Protein AF-A0A7W3SYF1-F1 (afdb_monomer_lite)

Structure (mmCIF, N/CA/C/O backbone):
data_AF-A0A7W3SYF1-F1
#
_entry.id   AF-A0A7W3SYF1-F1
#
loop_
_atom_site.group_PDB
_atom_site.id
_atom_site.type_symbol
_atom_site.label_atom_id
_atom_site.label_alt_id
_atom_site.label_comp_id
_atom_site.label_asym_id
_atom_site.label_entity_id
_atom_site.label_seq_id
_atom_site.pdbx_PDB_ins_code
_atom_site.Cartn_x
_atom_site.Cartn_y
_atom_site.Cartn_z
_atom_site.occupancy
_atom_site.B_iso_or_equiv
_atom_site.auth_seq_id
_atom_site.auth_comp_id
_atom_site.auth_asym_id
_atom_site.auth_atom_id
_atom_site.pdbx_PDB_model_num
ATOM 1 N N . MET A 1 1 ? 26.832 -29.231 -24.837 1.00 33.88 1 MET A N 1
ATOM 2 C CA . MET A 1 1 ? 26.850 -28.106 -23.878 1.00 33.88 1 MET A CA 1
ATOM 3 C C . MET A 1 1 ? 26.176 -26.910 -24.540 1.00 33.88 1 MET A C 1
ATOM 5 O O . MET A 1 1 ? 26.718 -26.425 -25.521 1.00 33.88 1 MET A O 1
ATOM 9 N N . LYS A 1 2 ? 24.971 -26.500 -24.116 1.00 29.34 2 LYS A N 1
ATOM 10 C CA . LYS A 1 2 ? 24.311 -25.295 -24.654 1.00 29.34 2 LYS A CA 1
ATOM 11 C C . LYS A 1 2 ? 24.562 -24.131 -23.702 1.00 29.34 2 LYS A C 1
ATOM 13 O O . LYS A 1 2 ? 24.190 -24.198 -22.536 1.00 29.34 2 LYS A O 1
ATOM 18 N N . ALA A 1 3 ? 25.240 -23.114 -24.221 1.00 35.38 3 ALA A N 1
ATOM 19 C CA . ALA A 1 3 ? 25.453 -21.836 -23.571 1.00 35.38 3 ALA A CA 1
ATOM 20 C C . ALA A 1 3 ? 24.092 -21.177 -23.306 1.00 35.38 3 ALA A C 1
ATOM 22 O O . ALA A 1 3 ? 23.354 -20.888 -24.244 1.00 35.38 3 ALA A O 1
ATOM 23 N N . ALA A 1 4 ? 23.745 -20.982 -22.033 1.00 39.66 4 ALA A N 1
ATOM 24 C CA . ALA A 1 4 ? 22.658 -20.094 -21.659 1.00 39.66 4 ALA A CA 1
ATOM 25 C C . ALA A 1 4 ? 23.180 -18.664 -21.822 1.00 39.66 4 ALA A C 1
ATOM 27 O O . ALA A 1 4 ? 24.056 -18.227 -21.070 1.00 39.66 4 ALA A O 1
ATOM 28 N N . GLU A 1 5 ? 22.687 -17.980 -22.852 1.00 39.16 5 GLU A N 1
ATOM 29 C CA . GLU A 1 5 ? 22.821 -16.539 -23.023 1.00 39.16 5 GLU A CA 1
ATOM 30 C C . GLU A 1 5 ? 22.486 -15.871 -21.695 1.00 39.16 5 GLU A C 1
ATOM 32 O O . GLU A 1 5 ? 21.379 -15.973 -21.161 1.00 39.16 5 GLU A O 1
ATOM 37 N N . LYS A 1 6 ? 23.508 -15.252 -21.111 1.00 40.25 6 LYS A N 1
ATOM 38 C CA . LYS A 1 6 ? 23.437 -14.545 -19.842 1.00 40.25 6 LYS A CA 1
ATOM 39 C C . LYS A 1 6 ? 22.750 -13.209 -20.112 1.00 40.25 6 LYS A C 1
ATOM 41 O O . LYS A 1 6 ? 23.385 -12.159 -20.078 1.00 40.25 6 LYS A O 1
ATOM 46 N N . ASP A 1 7 ? 21.465 -13.275 -20.454 1.00 46.47 7 ASP A N 1
ATOM 47 C CA . ASP A 1 7 ? 20.584 -12.125 -20.553 1.00 46.47 7 ASP A CA 1
ATOM 48 C C . ASP A 1 7 ? 20.695 -11.378 -19.230 1.00 46.47 7 ASP A C 1
ATOM 50 O O . ASP A 1 7 ? 20.365 -11.898 -18.160 1.00 46.47 7 ASP A O 1
ATOM 54 N N . ASN A 1 8 ? 21.213 -10.161 -19.303 1.00 50.09 8 ASN A N 1
ATOM 55 C CA . ASN A 1 8 ? 21.389 -9.263 -18.179 1.00 50.09 8 ASN A CA 1
ATOM 56 C C . ASN A 1 8 ? 20.005 -8.755 -17.725 1.00 50.09 8 ASN A C 1
ATOM 58 O O . ASN A 1 8 ? 19.695 -7.572 -17.841 1.00 50.09 8 ASN A O 1
ATOM 62 N N . LYS A 1 9 ? 19.135 -9.665 -17.254 1.00 57.38 9 LYS A N 1
ATOM 63 C CA . LYS A 1 9 ? 17.801 -9.421 -16.678 1.00 57.38 9 LYS A CA 1
ATOM 64 C C . LYS A 1 9 ? 17.961 -8.805 -15.289 1.00 57.38 9 LYS A C 1
ATOM 66 O O . LYS A 1 9 ? 17.498 -9.337 -14.281 1.00 57.38 9 LYS A O 1
ATOM 71 N N . ALA A 1 10 ? 18.679 -7.690 -15.229 1.00 65.75 10 ALA A N 1
ATOM 72 C CA . ALA A 1 10 ? 18.790 -6.889 -14.032 1.00 65.75 10 ALA A CA 1
ATOM 73 C C . ALA A 1 10 ? 17.422 -6.266 -13.753 1.00 65.75 10 ALA A C 1
ATOM 75 O O . ALA A 1 10 ? 16.818 -5.626 -14.617 1.00 65.75 10 ALA A O 1
ATOM 76 N N . MET A 1 11 ? 16.917 -6.480 -12.542 1.00 69.88 11 MET A N 1
ATOM 77 C CA . MET A 1 11 ? 15.645 -5.918 -12.128 1.00 69.88 11 MET A CA 1
ATOM 78 C C . MET A 1 11 ? 15.726 -4.380 -12.176 1.00 69.88 11 MET A C 1
ATOM 80 O O . MET A 1 11 ? 16.582 -3.799 -11.505 1.00 69.88 11 MET A O 1
ATOM 84 N N . PRO A 1 12 ? 14.836 -3.693 -12.916 1.00 69.19 12 PRO A N 1
ATOM 85 C CA . PRO A 1 12 ? 14.889 -2.235 -13.053 1.00 69.19 12 PRO A CA 1
ATOM 86 C C . PRO A 1 12 ? 14.595 -1.483 -11.744 1.00 69.19 12 PRO A C 1
ATOM 88 O O . PRO A 1 12 ? 14.837 -0.279 -11.645 1.00 69.19 12 PRO A O 1
ATOM 91 N N . MET A 1 13 ? 14.048 -2.177 -10.742 1.00 73.31 13 MET A N 1
ATOM 92 C CA . MET A 1 13 ? 13.784 -1.664 -9.402 1.00 73.31 13 MET A CA 1
ATOM 93 C C . MET A 1 13 ? 14.677 -2.369 -8.383 1.00 73.31 13 MET A C 1
ATOM 95 O O . MET A 1 13 ? 14.947 -3.558 -8.500 1.00 73.31 13 MET A O 1
ATOM 99 N N . ARG A 1 14 ? 15.073 -1.647 -7.329 1.00 79.06 14 ARG A N 1
ATOM 100 C CA . ARG A 1 14 ? 15.866 -2.208 -6.221 1.00 79.06 14 ARG A CA 1
ATOM 101 C C . ARG A 1 14 ? 15.111 -3.295 -5.438 1.00 79.06 14 ARG A C 1
ATOM 103 O O . ARG A 1 14 ? 15.749 -4.137 -4.820 1.00 79.06 14 ARG A O 1
ATOM 110 N N . ILE A 1 15 ? 13.778 -3.232 -5.398 1.00 83.75 15 ILE A N 1
ATOM 111 C CA . ILE A 1 15 ? 12.911 -4.148 -4.640 1.00 83.75 15 ILE A CA 1
ATOM 112 C C . ILE A 1 15 ? 11.652 -4.420 -5.480 1.00 83.75 15 ILE A C 1
ATOM 114 O O . ILE A 1 15 ? 11.121 -3.466 -6.060 1.00 83.75 15 ILE A O 1
ATOM 118 N N . PRO A 1 16 ? 11.156 -5.670 -5.558 1.00 87.62 16 PRO A N 1
ATOM 119 C CA . PRO A 1 16 ? 9.886 -5.968 -6.210 1.00 87.62 16 PRO A CA 1
ATOM 120 C C . PRO A 1 16 ? 8.693 -5.316 -5.503 1.00 87.62 16 PRO A C 1
ATOM 122 O O . PRO A 1 16 ? 8.739 -5.096 -4.288 1.00 87.62 16 PRO A O 1
ATOM 125 N N . PRO A 1 17 ? 7.614 -5.009 -6.246 1.00 89.94 17 PRO A N 1
ATOM 126 C CA . PRO A 1 17 ? 6.353 -4.588 -5.654 1.00 89.94 17 PRO A CA 1
ATOM 127 C C . PRO A 1 17 ? 5.869 -5.611 -4.621 1.00 89.94 17 PRO A C 1
ATOM 129 O O . PRO A 1 17 ? 6.132 -6.810 -4.734 1.00 89.94 17 PRO A O 1
ATOM 132 N N . TYR A 1 18 ? 5.170 -5.133 -3.598 1.00 91.44 18 TYR A N 1
ATOM 133 C CA . TYR A 1 18 ? 4.585 -6.009 -2.587 1.00 91.44 18 TYR A CA 1
ATOM 134 C C . TYR A 1 18 ? 3.555 -6.949 -3.228 1.00 91.44 18 TYR A C 1
ATOM 136 O O . TYR A 1 18 ? 2.855 -6.538 -4.145 1.00 91.44 18 TYR A O 1
ATOM 144 N N . GLY A 1 19 ? 3.472 -8.212 -2.816 1.00 90.12 19 GLY A N 1
ATOM 145 C CA . GLY A 1 19 ? 2.600 -9.173 -3.506 1.00 90.12 19 GLY A CA 1
ATOM 146 C C . GLY A 1 19 ? 3.232 -9.816 -4.740 1.00 90.12 19 GLY A C 1
ATOM 147 O O . GLY A 1 19 ? 2.602 -10.677 -5.345 1.00 90.12 19 GLY A O 1
ATOM 148 N N . TYR A 1 20 ? 4.466 -9.443 -5.104 1.00 90.00 20 TYR A N 1
ATOM 149 C CA . TYR A 1 20 ? 5.191 -10.019 -6.238 1.00 90.00 20 TYR A CA 1
ATOM 150 C C . TYR A 1 20 ? 6.620 -10.417 -5.872 1.00 90.00 20 TYR A C 1
ATOM 152 O O . TYR A 1 20 ? 7.324 -9.688 -5.172 1.00 90.00 20 TYR A O 1
ATOM 160 N N . ASN A 1 21 ? 7.083 -11.542 -6.399 1.00 89.31 21 ASN A N 1
ATOM 161 C CA . ASN A 1 21 ? 8.469 -11.986 -6.345 1.00 89.31 21 ASN A CA 1
ATOM 162 C C . ASN A 1 21 ? 9.128 -11.797 -7.713 1.00 89.31 21 ASN A C 1
ATOM 164 O O . ASN A 1 21 ? 8.469 -11.868 -8.746 1.00 89.31 21 ASN A O 1
ATOM 168 N N . TRP A 1 22 ? 10.432 -11.530 -7.719 1.00 86.50 22 TRP A N 1
ATOM 169 C CA . TRP A 1 22 ? 11.210 -11.468 -8.952 1.00 86.50 22 TRP A CA 1
ATOM 170 C C . TRP A 1 22 ? 11.910 -12.807 -9.163 1.00 86.50 22 TRP A C 1
ATOM 172 O O . TRP A 1 22 ? 12.845 -13.124 -8.429 1.00 86.50 22 TRP A O 1
ATOM 182 N N . ILE A 1 23 ? 11.435 -13.587 -10.133 1.00 85.50 23 ILE A N 1
ATOM 183 C CA . ILE A 1 23 ? 11.934 -14.931 -10.453 1.00 85.50 23 ILE A CA 1
ATOM 184 C C . ILE A 1 23 ? 12.184 -14.978 -11.964 1.00 85.50 23 ILE A C 1
ATOM 186 O O . ILE A 1 23 ? 11.353 -14.531 -12.751 1.00 85.50 23 ILE A O 1
ATOM 190 N N . ASP A 1 24 ? 13.378 -15.414 -12.374 1.00 82.25 24 ASP A N 1
ATOM 191 C CA . ASP A 1 24 ? 13.783 -15.595 -13.781 1.00 82.25 24 ASP A CA 1
ATOM 192 C C . ASP A 1 24 ? 13.542 -14.395 -14.721 1.00 82.25 24 ASP A C 1
ATOM 194 O O . ASP A 1 24 ? 13.335 -14.523 -15.935 1.00 82.25 24 ASP A O 1
ATOM 198 N N . GLY A 1 25 ? 13.614 -13.184 -14.162 1.00 78.50 25 GLY A N 1
ATOM 199 C CA . GLY A 1 25 ? 13.407 -11.938 -14.898 1.00 78.50 25 GLY A CA 1
ATOM 200 C C . GLY A 1 25 ? 11.943 -11.538 -15.081 1.00 78.50 25 GLY A C 1
ATOM 201 O O . GLY A 1 25 ? 11.649 -10.698 -15.933 1.00 78.50 25 GLY A O 1
ATOM 202 N N . LYS A 1 26 ? 11.024 -12.143 -14.324 1.00 81.56 26 LYS A N 1
ATOM 203 C CA . LYS A 1 26 ? 9.588 -11.856 -14.346 1.00 81.56 26 LYS A CA 1
ATOM 204 C C . LYS A 1 26 ? 9.070 -11.571 -12.937 1.00 81.56 26 LYS A C 1
ATOM 206 O O . LYS A 1 26 ? 9.672 -11.965 -11.940 1.00 81.56 26 LYS A O 1
ATOM 211 N N . LEU A 1 27 ? 7.946 -10.855 -12.871 1.00 85.62 27 LEU A N 1
ATOM 212 C CA . LEU A 1 27 ? 7.184 -10.668 -11.639 1.00 85.62 27 LEU A CA 1
ATOM 213 C C . LEU A 1 27 ? 6.175 -11.808 -11.512 1.00 85.62 27 LEU A C 1
ATOM 215 O O . LEU A 1 27 ? 5.224 -11.875 -12.287 1.00 85.62 27 LEU A O 1
ATOM 219 N N . GLU A 1 28 ? 6.381 -12.676 -10.532 1.00 88.00 28 GLU A N 1
ATOM 220 C CA . GLU A 1 28 ? 5.436 -13.729 -10.167 1.00 88.00 28 GLU A CA 1
ATOM 221 C C . GLU A 1 28 ? 4.638 -13.319 -8.936 1.00 88.00 28 GLU A C 1
ATOM 223 O O . GLU A 1 28 ? 5.160 -12.650 -8.045 1.00 88.00 28 GLU A O 1
ATOM 228 N N . ILE A 1 29 ? 3.362 -13.696 -8.881 1.00 89.44 29 ILE A N 1
ATOM 229 C CA . ILE A 1 29 ? 2.491 -13.354 -7.756 1.00 89.44 29 ILE A CA 1
ATOM 230 C C . ILE A 1 29 ? 2.929 -14.161 -6.532 1.00 89.44 29 ILE A C 1
ATOM 232 O O . ILE A 1 29 ? 3.021 -15.383 -6.574 1.00 89.44 29 ILE A O 1
ATOM 236 N N . ASN A 1 30 ? 3.168 -13.469 -5.422 1.00 92.00 30 ASN A N 1
ATOM 237 C CA . ASN A 1 30 ? 3.332 -14.093 -4.119 1.00 92.00 30 ASN A CA 1
ATOM 238 C C . ASN A 1 30 ? 1.965 -14.130 -3.438 1.00 92.00 30 ASN A C 1
ATOM 240 O O . ASN A 1 30 ? 1.508 -13.103 -2.938 1.00 92.00 30 ASN A O 1
ATOM 244 N N . GLU A 1 31 ? 1.313 -15.291 -3.427 1.00 90.75 31 GLU A N 1
ATOM 245 C CA . GLU A 1 31 ? -0.062 -15.420 -2.935 1.00 90.75 31 GLU A CA 1
ATOM 246 C C . GLU A 1 31 ? -0.221 -14.941 -1.488 1.00 90.75 31 GLU A C 1
ATOM 248 O O . GLU A 1 31 ? -1.163 -14.207 -1.197 1.00 90.75 31 GLU A O 1
ATOM 253 N N . HIS A 1 32 ? 0.739 -15.248 -0.610 1.00 90.69 32 HIS A N 1
ATOM 254 C CA . HIS A 1 32 ? 0.712 -14.811 0.788 1.00 90.69 32 HIS A CA 1
ATOM 255 C C . HIS A 1 32 ? 0.701 -13.283 0.918 1.00 90.69 32 HIS A C 1
ATOM 257 O O . HIS A 1 32 ? -0.096 -12.725 1.668 1.00 90.69 32 HIS A O 1
ATOM 263 N N . GLU A 1 33 ? 1.561 -12.589 0.170 1.00 92.06 33 GLU A N 1
ATOM 264 C CA . GLU A 1 33 ? 1.601 -11.124 0.186 1.00 92.06 33 GLU A CA 1
ATOM 265 C C . GLU A 1 33 ? 0.421 -10.502 -0.590 1.00 92.06 33 GLU A C 1
ATOM 267 O O . GLU A 1 33 ? -0.076 -9.432 -0.233 1.00 92.06 33 GLU A O 1
ATOM 272 N N . ALA A 1 34 ? -0.055 -11.169 -1.644 1.00 92.50 34 ALA A N 1
ATOM 273 C CA . ALA A 1 34 ? -1.128 -10.684 -2.505 1.00 92.50 34 ALA A CA 1
ATOM 274 C C . ALA A 1 34 ? -2.478 -10.599 -1.778 1.00 92.50 34 ALA A C 1
ATOM 276 O O . ALA A 1 34 ? -3.274 -9.708 -2.086 1.00 92.50 34 ALA A O 1
ATOM 277 N N . VAL A 1 35 ? -2.736 -11.466 -0.789 1.00 94.38 35 VAL A N 1
ATOM 278 C CA . VAL A 1 35 ? -3.932 -11.356 0.067 1.00 94.38 35 VAL A CA 1
ATOM 279 C C . VAL A 1 35 ? -3.965 -10.004 0.780 1.00 94.38 35 VAL A C 1
ATOM 281 O O . VAL A 1 35 ? -4.985 -9.317 0.748 1.00 94.38 35 VAL A O 1
ATOM 284 N N . PHE A 1 36 ? -2.842 -9.562 1.346 1.00 95.00 36 PHE A N 1
ATOM 285 C CA . PHE A 1 36 ? -2.772 -8.271 2.031 1.00 95.00 36 PHE A CA 1
ATOM 286 C C . PHE A 1 36 ? -2.979 -7.092 1.080 1.00 95.00 36 PHE A C 1
ATOM 288 O O . PHE A 1 36 ? -3.613 -6.112 1.457 1.00 95.00 36 PHE A O 1
ATOM 295 N N . VAL A 1 37 ? -2.512 -7.186 -0.170 1.00 94.25 37 VAL A N 1
ATOM 296 C CA . VAL A 1 37 ? -2.806 -6.163 -1.186 1.00 94.25 37 VAL A CA 1
ATOM 297 C C . VAL A 1 37 ? -4.312 -6.058 -1.423 1.00 94.25 37 VAL A C 1
ATOM 299 O O . VAL A 1 37 ? -4.847 -4.952 -1.426 1.00 94.25 37 VAL A O 1
ATOM 302 N N . LYS A 1 38 ? -5.014 -7.188 -1.569 1.00 94.50 38 LYS A N 1
ATOM 303 C CA . LYS A 1 38 ? -6.478 -7.194 -1.731 1.00 94.50 38 LYS A CA 1
ATOM 304 C C . LYS A 1 38 ? -7.179 -6.562 -0.525 1.00 94.50 38 LYS A C 1
ATOM 306 O O . LYS A 1 38 ? -8.056 -5.726 -0.722 1.00 94.50 38 LYS A O 1
ATOM 311 N N . LEU A 1 39 ? -6.746 -6.893 0.694 1.00 96.00 39 LEU A N 1
ATOM 312 C CA . LEU A 1 39 ? -7.273 -6.299 1.929 1.00 96.00 39 LEU A CA 1
ATOM 313 C C . LEU A 1 39 ? -7.049 -4.784 1.986 1.00 96.00 39 LEU A C 1
ATOM 315 O O . LEU A 1 39 ? -7.969 -4.051 2.327 1.00 96.00 39 LEU A O 1
ATOM 319 N N . ILE A 1 40 ? -5.874 -4.293 1.577 1.00 95.69 40 ILE A N 1
ATOM 320 C CA . ILE A 1 40 ? -5.593 -2.849 1.499 1.00 95.69 40 ILE A CA 1
ATOM 321 C C . ILE A 1 40 ? -6.615 -2.144 0.603 1.00 95.69 40 ILE A C 1
ATOM 323 O O . ILE A 1 40 ? -7.163 -1.114 0.996 1.00 95.69 40 ILE A O 1
ATOM 327 N N . TYR A 1 41 ? -6.881 -2.683 -0.591 1.00 95.38 41 TYR A N 1
ATOM 328 C CA . TYR A 1 41 ? -7.875 -2.106 -1.499 1.00 95.38 41 TYR A CA 1
ATOM 329 C C . TYR A 1 41 ? -9.289 -2.201 -0.928 1.00 95.38 41 TYR A C 1
ATOM 331 O O . TYR A 1 41 ? -10.041 -1.234 -1.042 1.00 95.38 41 TYR A O 1
ATOM 339 N N . GLN A 1 42 ? -9.638 -3.323 -0.294 1.00 96.19 42 GLN A N 1
ATOM 340 C CA . GLN A 1 42 ? -10.944 -3.500 0.331 1.00 96.19 42 GLN A CA 1
ATOM 341 C C . GLN A 1 42 ? -11.175 -2.451 1.426 1.00 96.19 42 GLN A C 1
ATOM 343 O O . GLN A 1 42 ? -12.130 -1.679 1.349 1.00 96.19 42 GLN A O 1
ATOM 348 N N . TRP A 1 43 ? -10.260 -2.374 2.392 1.00 96.94 43 TRP A N 1
ATOM 349 C CA . TRP A 1 43 ? -10.362 -1.461 3.525 1.00 96.94 43 TRP A CA 1
ATOM 350 C C . TRP A 1 43 ? -10.346 0.007 3.107 1.00 96.94 43 TRP A C 1
ATOM 352 O O . TRP A 1 43 ? -11.014 0.840 3.716 1.00 96.94 43 TRP A O 1
ATOM 362 N N . TYR A 1 44 ? -9.593 0.338 2.057 1.00 96.50 44 TYR A N 1
ATOM 363 C CA . TYR A 1 44 ? -9.542 1.697 1.535 1.00 96.50 44 TYR A CA 1
ATOM 364 C C . TYR A 1 44 ? -10.823 2.083 0.778 1.00 96.50 44 TYR A C 1
ATOM 366 O O . TYR A 1 44 ? -11.339 3.183 0.973 1.00 96.50 44 TYR A O 1
ATOM 374 N N . ALA A 1 45 ? -11.337 1.201 -0.086 1.00 94.88 45 ALA A N 1
ATOM 375 C CA . ALA A 1 45 ? -12.455 1.516 -0.975 1.00 94.88 45 ALA A CA 1
ATOM 376 C C . ALA A 1 45 ? -13.831 1.352 -0.312 1.00 94.88 45 ALA A C 1
ATOM 378 O O . ALA A 1 45 ? -14.718 2.172 -0.553 1.00 94.88 45 ALA A O 1
ATOM 379 N N . TYR A 1 46 ? -14.006 0.314 0.509 1.00 95.81 46 TYR A N 1
ATOM 380 C CA . TYR A 1 46 ? -15.299 -0.045 1.097 1.00 95.81 46 TYR A CA 1
ATOM 381 C C . TYR A 1 46 ? -15.400 0.384 2.558 1.00 95.81 46 TYR A C 1
ATOM 383 O O . TYR A 1 46 ? -16.340 1.089 2.919 1.00 95.81 46 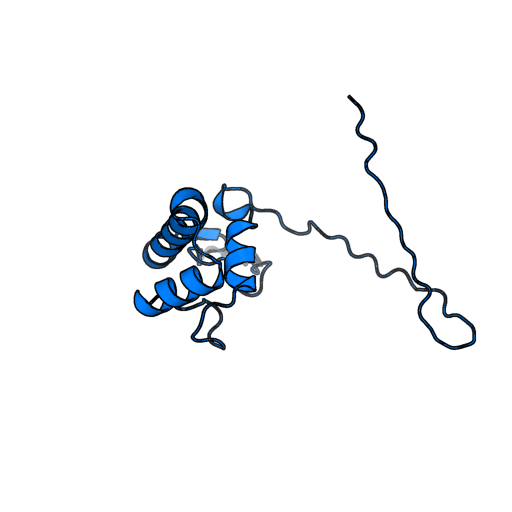TYR A O 1
ATOM 391 N N . ASP A 1 47 ? -14.404 0.039 3.376 1.00 94.38 47 ASP A N 1
ATOM 392 C CA . ASP A 1 47 ? -14.442 0.310 4.822 1.00 94.38 47 ASP A CA 1
ATOM 393 C C . ASP A 1 47 ? -14.006 1.746 5.177 1.00 94.38 47 ASP A C 1
ATOM 395 O O . ASP A 1 47 ? -14.152 2.188 6.315 1.00 94.38 47 ASP A O 1
ATOM 399 N N . ARG A 1 48 ? -13.492 2.498 4.189 1.00 93.56 48 ARG A N 1
ATOM 400 C CA . ARG A 1 48 ? -13.005 3.887 4.301 1.00 93.56 48 ARG A CA 1
ATOM 401 C C . ARG A 1 48 ? -12.017 4.118 5.449 1.00 93.56 48 ARG A C 1
ATOM 403 O O . ARG A 1 48 ? -11.960 5.213 6.013 1.00 93.56 48 ARG A O 1
ATOM 410 N N . LEU A 1 49 ? -11.198 3.114 5.756 1.00 95.31 49 LEU A N 1
ATOM 411 C CA . LEU A 1 49 ? -10.154 3.239 6.766 1.00 95.31 49 LEU A CA 1
ATOM 412 C C . LEU A 1 49 ? -9.074 4.228 6.323 1.00 95.31 49 LEU A C 1
ATOM 414 O O . LEU A 1 49 ? -8.717 4.338 5.144 1.00 95.31 49 LEU A O 1
ATOM 418 N N . THR A 1 50 ? -8.491 4.930 7.290 1.00 95.75 50 THR A N 1
ATOM 419 C CA . THR A 1 50 ? -7.329 5.775 7.029 1.00 95.75 50 THR A CA 1
ATOM 420 C C . THR A 1 50 ? -6.097 4.921 6.733 1.00 95.75 50 THR A C 1
ATOM 422 O O . THR A 1 50 ? -5.944 3.792 7.201 1.00 95.75 50 THR A O 1
ATOM 425 N N . LEU A 1 51 ? -5.137 5.491 5.999 1.00 94.69 51 LEU A N 1
ATOM 426 C CA . LEU A 1 51 ? -3.879 4.804 5.678 1.00 94.69 51 LEU A CA 1
ATOM 427 C C . LEU A 1 51 ? -3.116 4.353 6.935 1.00 94.69 51 LEU A C 1
ATOM 429 O O . LEU A 1 51 ? -2.393 3.363 6.894 1.00 94.69 51 LEU A O 1
ATOM 433 N N . LYS A 1 52 ? -3.262 5.077 8.051 1.00 93.69 52 LYS A N 1
ATOM 434 C CA . LYS A 1 52 ? -2.629 4.713 9.321 1.00 93.69 52 LYS A CA 1
ATOM 435 C C . LYS A 1 52 ? -3.305 3.493 9.949 1.00 93.69 52 LYS A C 1
ATOM 437 O O . LYS A 1 52 ? -2.600 2.588 10.379 1.00 93.69 52 LYS A O 1
ATOM 442 N N . GLU A 1 53 ? -4.636 3.456 9.966 1.00 95.06 53 GLU A N 1
ATOM 443 C CA . GLU A 1 53 ? -5.410 2.321 10.489 1.00 95.06 53 GLU A CA 1
ATOM 444 C C . GLU A 1 53 ? -5.152 1.054 9.680 1.00 95.06 53 GLU A C 1
ATOM 446 O O . GLU A 1 53 ? -4.849 0.019 10.265 1.00 95.06 53 GLU A O 1
ATOM 451 N N . ILE A 1 54 ? -5.147 1.159 8.346 1.00 96.19 54 ILE A N 1
ATOM 452 C CA . ILE A 1 54 ? -4.770 0.057 7.448 1.00 96.19 54 ILE A CA 1
ATOM 453 C C . ILE A 1 54 ? -3.378 -0.473 7.812 1.00 96.19 54 ILE A C 1
ATOM 455 O O . ILE A 1 54 ? -3.171 -1.680 7.898 1.00 96.19 54 ILE A O 1
ATOM 459 N N . GLY A 1 55 ? -2.418 0.419 8.070 1.00 94.19 55 GLY A N 1
ATOM 460 C CA . GLY A 1 55 ? -1.071 0.025 8.473 1.00 94.19 55 GLY A CA 1
ATOM 461 C C . GLY A 1 55 ? -1.022 -0.738 9.795 1.00 94.19 55 GLY A C 1
ATOM 462 O O . GLY A 1 55 ? -0.287 -1.719 9.892 1.00 94.19 55 GLY A O 1
ATOM 463 N N . THR A 1 56 ? -1.812 -0.328 10.788 1.00 93.94 56 THR A N 1
ATOM 464 C CA . THR A 1 56 ? -1.935 -1.043 12.067 1.00 93.94 56 THR A CA 1
ATOM 465 C C . THR A 1 56 ? -2.560 -2.423 11.869 1.00 93.94 56 THR A C 1
ATOM 467 O O . THR A 1 56 ? -1.984 -3.409 12.319 1.00 93.94 56 THR A O 1
ATOM 470 N N . GLN A 1 57 ? -3.673 -2.501 11.131 1.00 94.56 57 GLN A N 1
ATOM 471 C CA . GLN A 1 57 ? -4.378 -3.754 10.841 1.00 94.56 57 GLN A CA 1
ATOM 472 C C . GLN A 1 57 ? -3.479 -4.758 10.104 1.00 94.56 57 GLN A C 1
ATOM 474 O O . GLN A 1 57 ? -3.436 -5.937 10.439 1.00 94.56 57 GLN A O 1
ATOM 479 N N . LEU A 1 58 ? -2.679 -4.289 9.142 1.00 93.69 58 LEU A N 1
ATOM 480 C CA . LEU A 1 58 ? -1.701 -5.130 8.449 1.00 93.69 58 LEU A CA 1
ATOM 481 C C . LEU A 1 58 ? -0.665 -5.735 9.402 1.00 93.69 58 LEU A C 1
ATOM 483 O O . LEU A 1 58 ? -0.357 -6.919 9.293 1.00 93.69 58 LEU A O 1
ATOM 487 N N . VAL A 1 59 ? -0.121 -4.937 10.327 1.00 92.31 59 VAL A N 1
ATOM 488 C CA . VAL A 1 59 ? 0.863 -5.427 11.307 1.00 92.31 59 VAL A CA 1
ATOM 489 C C . VAL A 1 59 ? 0.232 -6.453 12.247 1.00 92.31 59 VAL A C 1
ATOM 491 O O . VAL A 1 59 ? 0.874 -7.456 12.553 1.00 92.31 59 VAL A O 1
ATOM 494 N N . GLU A 1 60 ? -1.012 -6.226 12.667 1.00 92.81 60 GLU A N 1
ATOM 495 C CA . GLU A 1 60 ? -1.777 -7.135 13.526 1.00 92.81 60 GLU A CA 1
ATOM 496 C C . GLU A 1 60 ? -2.025 -8.495 12.855 1.00 92.81 60 GLU A C 1
ATOM 498 O O . GLU A 1 60 ? -1.825 -9.535 13.476 1.00 92.81 60 GLU A O 1
ATOM 503 N N . LEU A 1 61 ? -2.319 -8.502 11.550 1.00 92.0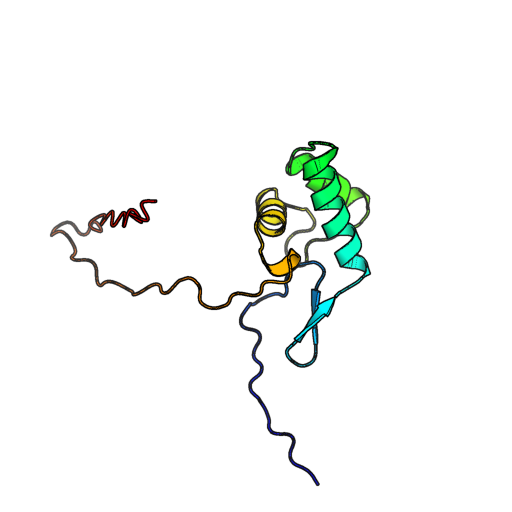6 61 LEU A N 1
ATOM 504 C CA . LEU A 1 61 ? -2.418 -9.723 10.739 1.00 92.06 61 LEU A CA 1
ATOM 505 C C . LEU A 1 61 ? -1.056 -10.359 10.389 1.00 92.06 61 LEU A C 1
ATOM 507 O O . LEU A 1 61 ? -1.001 -11.363 9.679 1.00 92.06 61 LEU A O 1
ATOM 511 N N . GLY A 1 62 ? 0.056 -9.782 10.852 1.00 90.06 62 GLY A N 1
ATOM 512 C CA . GLY A 1 62 ? 1.409 -10.294 10.623 1.00 90.06 62 GLY A CA 1
ATOM 513 C C . GLY A 1 62 ? 2.045 -9.880 9.291 1.00 90.06 62 GLY A C 1
ATOM 514 O O . GLY A 1 62 ? 3.154 -10.327 8.981 1.00 90.06 62 GLY A O 1
ATOM 515 N N . ALA A 1 63 ? 1.407 -9.003 8.512 1.00 90.38 63 ALA A N 1
ATOM 516 C CA . ALA A 1 63 ? 1.951 -8.513 7.252 1.00 90.38 63 ALA A CA 1
ATOM 517 C C . ALA A 1 63 ? 3.126 -7.562 7.500 1.00 90.38 63 ALA A C 1
ATOM 519 O O . ALA A 1 63 ? 2.979 -6.475 8.067 1.00 90.38 63 ALA A O 1
ATOM 520 N N . ARG A 1 64 ? 4.311 -7.933 7.009 1.00 88.19 64 ARG A N 1
ATOM 521 C CA . ARG A 1 64 ? 5.514 -7.097 7.104 1.00 88.19 64 ARG A CA 1
ATOM 522 C C . ARG A 1 64 ? 5.821 -6.403 5.778 1.00 88.19 64 ARG A C 1
ATOM 524 O O . ARG A 1 64 ? 5.672 -7.028 4.727 1.00 88.19 64 ARG A O 1
ATOM 531 N N . PRO A 1 65 ? 6.290 -5.141 5.800 1.00 86.12 65 PRO A N 1
ATOM 532 C CA . PRO A 1 65 ? 6.790 -4.479 4.602 1.00 86.12 65 PRO A CA 1
ATOM 533 C C . PRO A 1 65 ? 7.978 -5.233 3.995 1.00 86.12 65 PRO A C 1
ATOM 535 O O . PRO A 1 65 ? 8.830 -5.756 4.711 1.00 86.12 65 PRO A O 1
ATOM 538 N N . LYS A 1 66 ? 8.097 -5.204 2.663 1.00 82.12 66 LYS A N 1
ATOM 539 C CA . LYS A 1 66 ? 9.198 -5.872 1.939 1.00 82.12 66 LYS A CA 1
ATOM 540 C C . LYS A 1 66 ? 10.577 -5.266 2.207 1.00 82.12 66 LYS A C 1
ATOM 542 O O . LYS A 1 66 ? 11.598 -5.918 2.017 1.00 82.12 66 LYS A O 1
ATOM 547 N N . ARG A 1 67 ? 10.624 -3.999 2.631 1.00 77.81 67 ARG A N 1
ATOM 548 C CA . ARG A 1 67 ? 11.862 -3.350 3.073 1.00 77.81 67 ARG A CA 1
ATOM 549 C C . ARG A 1 67 ? 12.117 -3.732 4.534 1.00 77.81 67 ARG A C 1
ATOM 551 O O . ARG A 1 67 ? 11.450 -3.218 5.425 1.00 77.81 67 ARG A O 1
ATOM 558 N N . THR A 1 68 ? 13.129 -4.566 4.762 1.00 70.56 68 THR A N 1
ATOM 559 C CA . THR A 1 68 ? 13.508 -5.121 6.077 1.00 70.56 68 THR A CA 1
ATOM 560 C C . THR A 1 68 ? 13.814 -4.068 7.150 1.00 70.56 68 THR A C 1
ATOM 562 O O . THR A 1 68 ? 13.709 -4.349 8.339 1.00 70.56 68 THR A O 1
ATOM 565 N N . GLU A 1 69 ? 14.157 -2.841 6.752 1.00 76.94 69 GLU A N 1
ATOM 566 C CA . GLU A 1 69 ? 14.485 -1.737 7.665 1.00 76.94 69 GLU A CA 1
ATOM 567 C C . GLU A 1 69 ? 13.284 -1.237 8.490 1.00 76.94 69 GLU A C 1
ATOM 569 O O . GLU A 1 69 ? 13.471 -0.516 9.466 1.00 76.94 69 GLU A O 1
ATOM 574 N N . SER A 1 70 ? 12.044 -1.581 8.123 1.00 76.06 70 SER A N 1
ATOM 575 C CA . SER A 1 70 ? 10.847 -1.129 8.840 1.00 76.06 70 SER A CA 1
ATOM 576 C C . SER A 1 70 ? 9.913 -2.293 9.146 1.00 76.06 70 SER A C 1
ATOM 578 O O . SER A 1 70 ? 9.471 -3.008 8.254 1.00 76.06 70 SER A O 1
ATOM 580 N N . LYS A 1 71 ? 9.578 -2.462 10.431 1.00 81.69 71 LYS A N 1
ATOM 581 C CA . LYS A 1 71 ? 8.607 -3.471 10.891 1.00 81.69 71 LYS A CA 1
ATOM 582 C C . LYS A 1 71 ? 7.152 -3.015 10.736 1.00 81.69 71 LYS A C 1
ATOM 584 O O . LYS A 1 71 ? 6.254 -3.832 10.887 1.00 81.69 71 LYS A O 1
ATOM 589 N N . THR A 1 72 ? 6.927 -1.733 10.455 1.00 87.12 72 THR A N 1
ATOM 590 C CA . THR A 1 72 ? 5.602 -1.111 10.389 1.00 87.12 72 THR A CA 1
ATOM 591 C C . THR A 1 72 ? 5.317 -0.540 9.008 1.00 87.12 72 THR A C 1
ATOM 593 O O . THR A 1 72 ? 6.218 -0.147 8.262 1.00 87.12 72 THR A O 1
ATOM 596 N N . TRP A 1 73 ? 4.033 -0.473 8.673 1.00 91.75 73 TRP A N 1
ATOM 597 C CA . TRP A 1 73 ? 3.564 0.139 7.441 1.00 91.75 73 TRP A CA 1
ATOM 598 C C . TRP A 1 73 ? 3.433 1.653 7.598 1.00 91.75 73 TRP A C 1
ATOM 600 O O . TRP A 1 73 ? 2.647 2.144 8.404 1.00 91.75 73 TRP A O 1
ATOM 610 N N . SER A 1 74 ? 4.191 2.406 6.799 1.00 91.38 74 SER A N 1
ATOM 611 C CA . SER A 1 74 ? 3.990 3.852 6.689 1.00 91.38 74 SER A CA 1
ATOM 612 C C . SER A 1 74 ? 2.788 4.169 5.794 1.00 91.38 74 SER A C 1
ATOM 614 O O . SER A 1 74 ? 2.524 3.453 4.822 1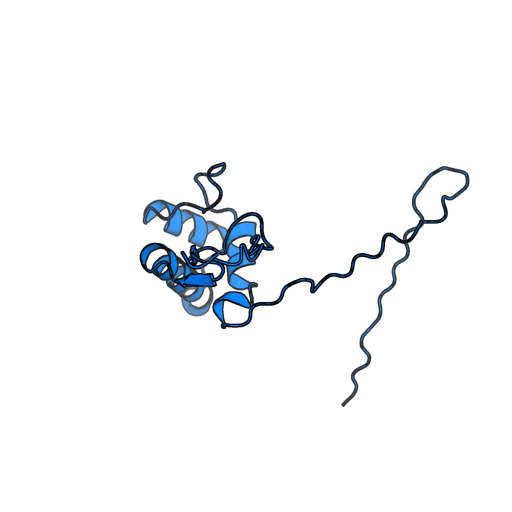.00 91.38 74 SER A O 1
ATOM 616 N N . ALA A 1 75 ? 2.113 5.292 6.053 1.00 92.00 75 ALA A N 1
ATOM 617 C CA . ALA A 1 75 ? 1.031 5.773 5.192 1.00 92.00 75 ALA A CA 1
ATOM 618 C C . ALA A 1 75 ? 1.496 5.965 3.736 1.00 92.00 75 ALA A C 1
ATOM 620 O O . ALA A 1 75 ? 0.776 5.620 2.803 1.00 92.00 75 ALA A O 1
ATOM 621 N N . SER A 1 76 ? 2.728 6.443 3.532 1.00 91.75 76 SER A N 1
ATOM 622 C CA . SER A 1 76 ? 3.333 6.602 2.205 1.00 91.75 76 SER A CA 1
ATOM 623 C C . SER A 1 76 ? 3.516 5.264 1.485 1.00 91.75 76 SER A C 1
ATOM 625 O O . SER A 1 76 ? 3.277 5.178 0.283 1.00 91.75 76 SER A O 1
ATOM 627 N N . SER A 1 77 ? 3.904 4.206 2.206 1.00 91.00 77 SER A N 1
ATOM 628 C CA . SER A 1 77 ? 4.049 2.858 1.640 1.00 91.00 77 SER A CA 1
ATOM 629 C C . SER A 1 77 ? 2.714 2.329 1.123 1.00 91.00 77 SER A C 1
ATOM 631 O O . SER A 1 77 ? 2.641 1.846 -0.004 1.00 91.00 77 SER A O 1
ATOM 633 N N . ILE A 1 78 ? 1.655 2.474 1.920 1.00 93.88 78 ILE A N 1
ATOM 634 C CA . ILE A 1 78 ? 0.303 2.036 1.550 1.00 93.88 78 ILE A CA 1
ATOM 635 C C . ILE A 1 78 ? -0.227 2.887 0.393 1.00 93.88 78 ILE A C 1
ATOM 637 O O . ILE A 1 78 ? -0.741 2.354 -0.587 1.00 93.88 78 ILE A O 1
ATOM 641 N N . GLN A 1 79 ? -0.023 4.206 0.443 1.00 94.31 79 GLN A N 1
ATOM 642 C CA . GLN A 1 79 ? -0.407 5.099 -0.647 1.00 94.31 79 GLN A CA 1
ATOM 643 C C . GLN A 1 79 ? 0.289 4.727 -1.965 1.00 94.31 79 GLN A C 1
ATOM 645 O O . GLN A 1 79 ? -0.338 4.778 -3.021 1.00 94.31 79 GLN A O 1
ATOM 650 N N . ASN A 1 80 ? 1.566 4.339 -1.924 1.00 91.62 80 ASN A N 1
ATOM 651 C CA . ASN A 1 80 ? 2.285 3.887 -3.114 1.00 91.62 80 ASN A CA 1
ATOM 652 C C . ASN A 1 80 ? 1.695 2.592 -3.689 1.00 91.62 80 ASN A C 1
ATOM 654 O O . ASN A 1 80 ? 1.662 2.455 -4.906 1.00 91.62 80 ASN A O 1
ATOM 658 N N . ILE A 1 81 ? 1.205 1.672 -2.849 1.00 92.88 81 ILE A N 1
ATOM 659 C CA . ILE A 1 81 ? 0.498 0.466 -3.313 1.00 92.88 81 ILE A CA 1
ATOM 660 C C . ILE A 1 81 ? -0.796 0.850 -4.034 1.00 92.88 81 ILE A C 1
ATOM 662 O O . ILE A 1 81 ? -1.010 0.411 -5.161 1.00 92.88 81 ILE A O 1
ATOM 666 N N . LEU A 1 82 ? -1.608 1.717 -3.424 1.00 93.00 82 LEU A N 1
ATOM 667 C CA . LEU A 1 82 ? -2.888 2.171 -3.983 1.00 93.00 82 LEU A CA 1
ATOM 668 C C . LEU A 1 82 ? -2.732 2.966 -5.291 1.00 93.00 82 LEU A C 1
ATOM 670 O O . LEU A 1 82 ? -3.600 2.922 -6.153 1.00 93.00 82 LEU A O 1
ATOM 674 N N . LYS A 1 83 ? -1.627 3.707 -5.450 1.00 91.44 83 LYS A N 1
ATOM 675 C CA . LYS A 1 83 ? -1.320 4.485 -6.666 1.00 91.44 83 LYS A CA 1
ATOM 676 C C . LYS A 1 83 ? -0.611 3.676 -7.754 1.00 91.44 83 LYS A C 1
ATOM 678 O O . LYS A 1 83 ? -0.360 4.210 -8.832 1.00 91.44 83 LYS A O 1
ATOM 683 N N . SER A 1 84 ? -0.185 2.452 -7.458 1.00 89.19 84 SER A N 1
ATOM 684 C CA . SER A 1 84 ? 0.665 1.687 -8.362 1.00 89.19 84 SER A CA 1
ATOM 685 C C . SER A 1 84 ? -0.160 0.986 -9.437 1.00 89.19 84 SER A C 1
ATOM 687 O O . SER A 1 84 ? -0.917 0.059 -9.151 1.00 89.19 84 SER A O 1
ATOM 689 N N . ASP A 1 85 ? 0.092 1.356 -10.694 1.00 85.56 85 ASP A N 1
ATOM 690 C CA . ASP A 1 85 ? -0.510 0.742 -11.884 1.00 85.56 85 ASP A CA 1
ATOM 691 C C . ASP A 1 85 ? -0.158 -0.763 -12.029 1.00 85.56 85 ASP A C 1
ATOM 693 O O . ASP A 1 85 ? -0.822 -1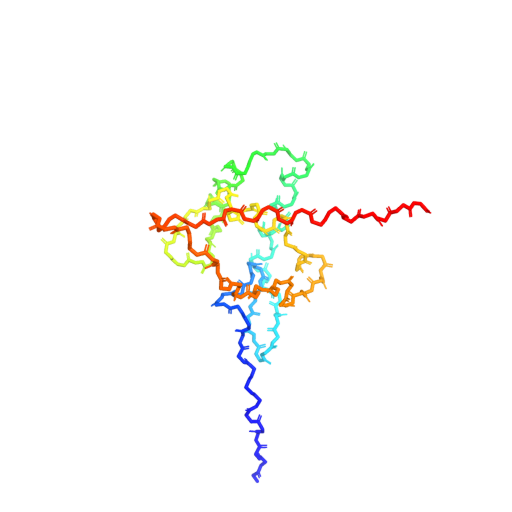.506 -12.754 1.00 85.56 85 ASP A O 1
ATOM 697 N N . VAL A 1 86 ? 0.854 -1.256 -11.301 1.00 87.12 86 VAL A N 1
ATOM 698 C CA . VAL A 1 86 ? 1.258 -2.675 -11.329 1.00 87.12 86 VAL A CA 1
ATOM 699 C C . VAL A 1 86 ? 0.107 -3.595 -10.917 1.00 87.12 86 VAL A C 1
ATOM 701 O O . VAL A 1 86 ? -0.066 -4.664 -11.496 1.00 87.12 86 VAL A O 1
ATOM 704 N N . TYR A 1 87 ? -0.715 -3.175 -9.953 1.00 88.44 87 TYR A N 1
ATOM 705 C CA . TYR A 1 87 ? -1.796 -4.007 -9.414 1.00 88.44 87 TYR A CA 1
ATOM 706 C C . TYR A 1 87 ? -3.035 -4.067 -10.312 1.00 88.44 87 TYR A C 1
ATOM 708 O O . TYR A 1 87 ? -3.904 -4.900 -10.084 1.00 88.44 87 TYR A O 1
ATOM 716 N N . ILE A 1 88 ? -3.086 -3.242 -11.362 1.00 84.94 88 ILE A N 1
ATOM 717 C CA . ILE A 1 88 ? -4.077 -3.333 -12.445 1.00 84.94 88 ILE A CA 1
ATOM 718 C C . ILE A 1 88 ? -3.493 -4.009 -13.699 1.00 84.94 88 ILE A C 1
ATOM 720 O O . ILE A 1 88 ? -4.047 -3.883 -14.789 1.00 84.94 88 ILE A O 1
ATOM 724 N N . GLY A 1 89 ? -2.346 -4.690 -13.567 1.00 78.50 89 GLY A N 1
ATOM 725 C CA . GLY A 1 89 ? -1.679 -5.413 -14.653 1.00 78.50 89 GLY A CA 1
ATOM 726 C C . GLY A 1 89 ? -0.853 -4.536 -15.598 1.00 78.50 89 GLY A C 1
ATOM 727 O O . GLY A 1 89 ? -0.422 -5.008 -16.647 1.00 78.50 89 GLY A O 1
ATOM 728 N N . LYS A 1 90 ? -0.612 -3.262 -15.257 1.00 74.94 90 LYS A N 1
ATOM 729 C CA . LYS A 1 90 ? 0.160 -2.333 -16.092 1.00 74.94 90 LYS A CA 1
ATOM 730 C C . LYS A 1 90 ? 1.536 -2.075 -15.480 1.00 74.94 90 LYS A C 1
ATOM 732 O O . LYS A 1 90 ? 1.663 -1.417 -14.451 1.00 74.94 90 LYS A O 1
ATOM 737 N N . PHE A 1 91 ? 2.591 -2.553 -16.136 1.00 66.38 91 PHE A N 1
ATOM 738 C CA . PHE A 1 91 ? 3.971 -2.312 -15.711 1.00 66.38 91 PHE A CA 1
ATOM 739 C C . PHE A 1 91 ? 4.647 -1.270 -16.611 1.00 66.38 91 PHE A C 1
ATOM 741 O O . PHE A 1 91 ? 4.902 -1.527 -17.785 1.00 66.38 91 PHE A O 1
ATOM 748 N N . TYR A 1 92 ? 4.955 -0.092 -16.058 1.00 65.25 92 TYR A N 1
ATOM 749 C CA . TYR A 1 92 ? 5.677 0.972 -16.762 1.00 65.25 92 TYR A CA 1
ATOM 750 C C . TYR A 1 92 ? 7.072 1.158 -16.164 1.00 65.25 92 TYR A C 1
ATOM 752 O O . TYR A 1 92 ? 7.208 1.460 -14.978 1.00 65.25 92 TYR A O 1
ATOM 760 N N . TYR A 1 93 ? 8.107 1.059 -16.996 1.00 60.47 93 TYR A N 1
ATOM 761 C CA . TYR A 1 93 ? 9.462 1.484 -16.649 1.00 60.47 93 TYR A CA 1
ATOM 762 C C . TYR A 1 93 ? 9.810 2.803 -17.356 1.00 60.47 93 TYR A C 1
ATOM 764 O O . TYR A 1 93 ? 9.227 3.137 -18.384 1.00 60.47 93 TYR A O 1
ATOM 772 N N . ASN A 1 94 ? 10.747 3.571 -16.790 1.00 57.34 94 ASN A N 1
ATOM 773 C CA . ASN A 1 94 ? 11.296 4.795 -17.387 1.00 57.34 94 ASN A CA 1
ATOM 774 C C . ASN A 1 94 ? 10.276 5.921 -17.696 1.00 57.34 94 ASN A C 1
ATOM 776 O O . ASN A 1 94 ? 10.467 6.720 -18.606 1.00 57.34 94 ASN A O 1
ATOM 780 N N . ARG A 1 95 ? 9.191 6.036 -16.912 1.00 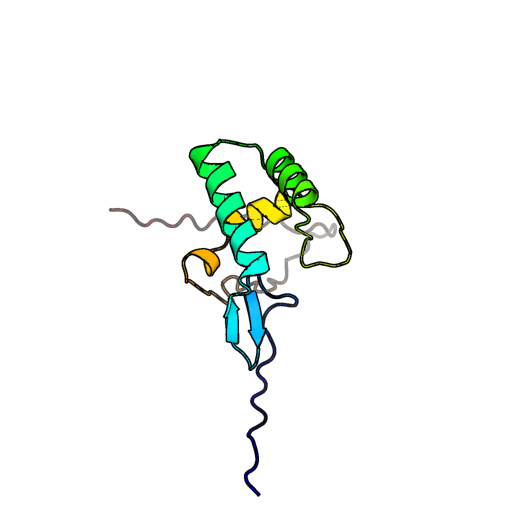59.00 95 ARG A N 1
ATOM 781 C CA . ARG A 1 95 ? 8.160 7.087 -17.094 1.00 59.00 95 ARG A CA 1
ATOM 782 C C . ARG A 1 95 ? 8.665 8.510 -16.793 1.00 59.00 95 ARG A C 1
ATOM 784 O O . ARG A 1 95 ? 7.976 9.481 -17.085 1.00 59.00 95 ARG A O 1
ATOM 791 N N . ARG A 1 96 ? 9.837 8.644 -16.161 1.00 53.88 96 ARG A N 1
ATOM 792 C CA . ARG A 1 96 ? 10.474 9.927 -15.841 1.00 53.88 96 ARG A CA 1
ATOM 793 C C . ARG A 1 96 ? 11.812 10.028 -16.562 1.00 53.88 96 ARG A C 1
ATOM 795 O O . ARG A 1 96 ? 12.810 9.499 -16.085 1.00 53.88 96 ARG A O 1
ATOM 802 N N . SER A 1 97 ? 11.838 10.765 -17.665 1.00 51.50 97 SER A N 1
ATOM 803 C CA . SER A 1 97 ? 13.070 11.247 -18.282 1.00 51.50 97 SER A CA 1
ATOM 804 C C . SER A 1 97 ? 13.520 12.518 -17.560 1.00 51.50 97 SER A C 1
ATOM 806 O O . SER A 1 97 ? 13.146 13.629 -17.932 1.00 51.50 97 SER A O 1
ATOM 808 N N . THR A 1 98 ? 14.298 12.379 -16.488 1.00 53.06 98 THR A N 1
ATOM 809 C CA . THR A 1 98 ? 14.918 13.549 -15.857 1.00 53.06 98 THR A CA 1
ATOM 810 C C . THR A 1 98 ? 16.156 13.926 -16.662 1.00 53.06 98 THR A C 1
ATOM 812 O O . THR A 1 98 ? 17.233 13.371 -16.447 1.00 53.06 98 THR A O 1
ATOM 815 N N . GLN A 1 99 ? 16.030 14.869 -17.596 1.00 54.41 99 GLN A N 1
ATOM 816 C CA . GLN A 1 99 ? 17.213 15.516 -18.155 1.00 54.41 99 GLN A CA 1
ATOM 817 C C . GLN A 1 99 ? 17.806 16.435 -17.085 1.00 54.41 99 GLN A C 1
ATOM 819 O O . GLN A 1 99 ? 17.121 17.305 -16.545 1.00 54.41 99 GLN A O 1
ATOM 824 N N . LYS A 1 100 ? 19.087 16.238 -16.750 1.00 45.62 100 LYS A N 1
ATOM 825 C CA . LYS A 1 100 ? 19.834 17.203 -15.938 1.00 45.62 100 LYS A CA 1
ATOM 826 C C . LYS A 1 100 ? 20.013 18.471 -16.766 1.00 45.62 100 LYS A C 1
ATOM 828 O O . LYS A 1 100 ? 20.991 18.608 -17.493 1.00 45.62 100 LYS A O 1
ATOM 833 N N . VAL A 1 101 ? 19.069 19.397 -16.655 1.00 62.03 101 VAL A N 1
ATOM 834 C CA . VAL A 1 101 ? 19.235 20.736 -17.214 1.00 62.03 101 VAL A CA 1
ATOM 835 C C . VAL A 1 101 ? 20.306 21.429 -16.375 1.00 62.03 101 VAL A C 1
ATOM 837 O O . VAL A 1 101 ? 20.168 21.547 -15.154 1.00 62.03 101 VAL A O 1
ATOM 840 N N . LYS A 1 102 ? 21.418 21.830 -16.998 1.00 49.25 102 LYS A N 1
ATOM 841 C CA . LYS A 1 102 ? 22.463 22.617 -16.335 1.00 49.25 102 LYS A CA 1
ATOM 842 C C . LYS A 1 102 ? 21.845 23.970 -15.981 1.00 49.25 102 LYS A C 1
ATOM 844 O O . LYS A 1 102 ? 21.714 24.830 -16.841 1.00 49.25 102 LYS A O 1
ATOM 849 N N . GLY A 1 103 ? 21.394 24.126 -14.738 1.00 55.91 103 GLY A N 1
ATOM 850 C CA . GLY A 1 103 ? 20.795 25.376 -14.285 1.00 55.91 103 GLY A CA 1
ATOM 851 C C . GLY A 1 103 ? 21.801 26.517 -14.402 1.00 55.91 103 GLY A C 1
ATOM 852 O O . GLY A 1 103 ? 22.931 26.398 -13.923 1.00 55.91 103 GLY A O 1
ATOM 853 N N . GLU A 1 104 ? 21.400 27.624 -15.022 1.00 57.91 104 GLU A N 1
ATOM 854 C CA . GLU A 1 104 ? 22.137 28.877 -14.900 1.00 57.91 104 GLU A CA 1
ATOM 855 C C . GLU A 1 104 ? 22.127 29.295 -13.427 1.00 57.91 104 GLU A C 1
ATOM 857 O O . GLU A 1 104 ? 21.072 29.453 -12.801 1.00 57.91 104 GLU A O 1
ATOM 862 N N . ARG A 1 105 ? 23.321 29.429 -12.849 1.00 53.53 105 ARG A N 1
ATOM 863 C CA . ARG A 1 105 ? 23.493 29.967 -11.502 1.00 53.53 105 ARG A CA 1
ATOM 864 C C . ARG A 1 105 ? 23.294 31.478 -11.570 1.00 53.53 105 ARG A C 1
ATOM 866 O O . ARG A 1 105 ? 23.880 32.136 -12.423 1.00 53.53 105 ARG A O 1
ATOM 873 N N . THR A 1 106 ? 22.502 32.039 -10.660 1.00 56.00 106 THR A N 1
ATOM 874 C CA . THR A 1 106 ? 22.572 33.487 -10.405 1.00 56.00 106 THR A CA 1
ATOM 875 C C . THR A 1 106 ? 23.959 33.831 -9.835 1.00 56.00 106 THR A C 1
ATOM 877 O O . THR A 1 106 ? 24.586 32.955 -9.231 1.00 56.00 106 THR A O 1
ATOM 880 N N . PRO A 1 107 ? 24.450 35.082 -9.946 1.00 58.25 107 PRO A N 1
ATOM 881 C CA . PRO A 1 107 ? 25.756 35.477 -9.398 1.00 58.25 107 PRO A CA 1
ATOM 882 C C . PRO A 1 107 ? 25.933 35.173 -7.898 1.00 58.25 107 PRO A C 1
ATOM 884 O O . PRO A 1 107 ? 27.053 35.043 -7.422 1.00 58.25 107 PRO A O 1
ATOM 887 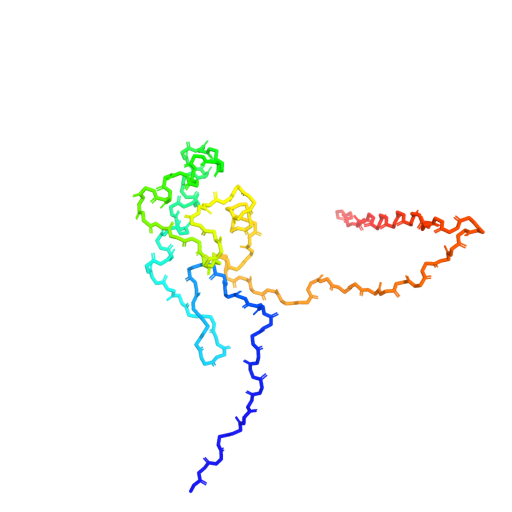N N . LYS A 1 108 ? 24.827 35.017 -7.153 1.00 56.78 108 LYS A N 1
ATOM 888 C CA . LYS A 1 108 ? 24.794 34.672 -5.720 1.00 56.78 108 LYS A CA 1
ATOM 889 C C . LYS A 1 108 ? 24.577 33.173 -5.429 1.00 56.78 108 LYS A C 1
ATOM 891 O O . LYS A 1 108 ? 24.281 32.810 -4.298 1.00 56.78 108 LYS A O 1
ATOM 896 N N . GLY A 1 109 ? 24.689 32.291 -6.426 1.00 54.84 109 GLY A N 1
ATOM 897 C CA . GLY A 1 109 ? 24.717 30.834 -6.225 1.00 54.84 109 GLY A CA 1
ATOM 898 C C . GLY A 1 109 ? 23.369 30.143 -5.969 1.00 54.84 109 GLY A C 1
ATOM 899 O O . GLY A 1 109 ? 23.345 28.923 -5.808 1.00 54.84 109 GLY A O 1
ATOM 900 N N . ALA A 1 110 ? 22.244 30.865 -5.980 1.00 52.31 110 ALA A N 1
ATOM 901 C CA . ALA A 1 110 ? 20.922 30.259 -5.815 1.00 52.31 110 ALA A CA 1
ATOM 902 C C . ALA A 1 110 ? 20.434 29.603 -7.128 1.00 52.31 110 ALA A C 1
ATOM 904 O O . ALA A 1 110 ? 20.573 30.214 -8.200 1.00 52.31 110 ALA A O 1
ATOM 905 N N . PRO A 1 111 ? 19.846 28.387 -7.079 1.00 55.47 111 PRO A N 1
ATOM 906 C CA . PRO A 1 111 ? 19.267 27.742 -8.254 1.00 55.47 111 PRO A CA 1
ATOM 907 C C . PRO A 1 111 ? 18.029 28.513 -8.738 1.00 55.47 111 PRO A C 1
ATOM 909 O O . PRO A 1 111 ? 17.093 28.755 -7.974 1.00 55.47 111 PRO A O 1
ATOM 912 N N . LYS A 1 112 ? 18.011 28.891 -10.021 1.00 49.78 112 LYS A N 1
ATOM 913 C CA . LYS A 1 112 ? 16.872 29.556 -10.672 1.00 49.78 112 LYS A CA 1
ATOM 914 C C . LYS A 1 112 ? 15.704 28.559 -10.748 1.00 49.78 112 LYS A C 1
ATOM 916 O O . LYS A 1 112 ? 15.827 27.518 -11.390 1.00 49.78 112 LYS A O 1
ATOM 921 N N . LYS A 1 113 ? 14.584 28.830 -10.067 1.00 42.41 113 LYS A N 1
ATOM 922 C CA . LYS A 1 113 ? 13.382 27.980 -10.145 1.00 42.41 113 LYS A CA 1
ATOM 923 C C . LYS A 1 113 ? 12.757 28.126 -11.537 1.00 42.41 113 LYS A C 1
ATOM 925 O O . LYS A 1 113 ? 12.098 29.122 -11.808 1.00 42.41 113 LYS A O 1
ATOM 930 N N . LEU A 1 114 ? 12.966 27.145 -12.412 1.00 47.59 114 LEU A N 1
ATOM 931 C CA . LEU A 1 114 ? 12.211 27.010 -13.658 1.00 47.59 114 LEU A CA 1
ATOM 932 C C . LEU A 1 114 ? 10.929 26.235 -13.343 1.00 47.59 114 LEU A C 1
ATOM 934 O O . LEU A 1 114 ? 10.962 25.022 -13.150 1.00 47.59 114 LEU A O 1
ATOM 938 N N . ILE A 1 115 ? 9.803 26.937 -13.239 1.00 40.50 115 ILE A N 1
ATOM 939 C CA . ILE A 1 115 ? 8.479 26.310 -13.214 1.00 40.50 115 ILE A CA 1
ATOM 940 C C . ILE A 1 115 ? 8.096 26.077 -14.678 1.00 40.50 115 ILE A C 1
ATOM 942 O O . ILE A 1 115 ? 7.559 26.971 -15.324 1.00 40.50 115 ILE A O 1
ATOM 946 N N . LEU A 1 116 ? 8.439 24.915 -15.240 1.00 39.81 116 LEU A N 1
ATOM 947 C CA . LEU A 1 116 ? 7.919 24.509 -16.547 1.00 39.81 116 LEU A CA 1
ATOM 948 C C . LEU A 1 116 ? 6.648 23.687 -16.314 1.00 39.81 116 LEU A C 1
ATOM 950 O O . LEU A 1 116 ? 6.674 22.460 -16.258 1.00 39.81 116 LEU A O 1
ATOM 954 N N . THR A 1 117 ? 5.531 24.379 -16.098 1.00 38.88 117 THR A N 1
ATOM 955 C CA . THR A 1 117 ? 4.208 23.754 -16.133 1.00 38.88 117 THR A CA 1
ATOM 956 C C . THR A 1 117 ? 3.800 23.638 -17.598 1.00 38.88 117 THR A C 1
ATOM 958 O O . THR A 1 117 ? 3.151 24.532 -18.134 1.00 38.88 117 THR A O 1
ATOM 961 N N . GLU A 1 118 ? 4.172 22.547 -18.268 1.00 34.75 118 GLU A N 1
ATOM 962 C CA . GLU A 1 118 ? 3.479 22.153 -19.498 1.00 34.75 118 GLU A CA 1
ATOM 963 C C . GLU A 1 118 ? 2.075 21.675 -19.111 1.00 34.75 118 GLU A C 1
ATOM 965 O O . GLU A 1 118 ? 1.829 20.509 -18.794 1.00 34.75 118 GLU A O 1
ATOM 970 N N . MET A 1 119 ? 1.137 22.623 -19.080 1.00 37.00 119 MET A N 1
ATOM 971 C CA . MET A 1 119 ? -0.284 22.323 -19.137 1.00 37.00 119 MET A CA 1
ATOM 972 C C . MET A 1 119 ? -0.537 21.556 -20.435 1.00 37.00 119 MET A C 1
ATOM 974 O O . MET A 1 119 ? -0.490 22.128 -21.523 1.00 37.00 119 MET A O 1
ATOM 978 N N . LYS A 1 120 ? -0.821 20.255 -20.324 1.00 36.31 120 LYS A N 1
ATOM 979 C CA . LYS A 1 120 ? -1.445 19.490 -21.405 1.00 36.31 120 LYS A CA 1
ATOM 980 C C . LYS A 1 120 ? -2.757 20.181 -21.787 1.00 36.31 120 LYS A C 1
ATOM 982 O O . LYS A 1 120 ? -3.758 20.015 -21.095 1.00 36.31 120 LYS A O 1
ATOM 987 N N . LYS A 1 121 ? -2.775 20.923 -22.895 1.00 40.06 121 LYS A N 1
ATOM 988 C CA . LYS A 1 121 ? -4.013 21.199 -23.629 1.00 40.06 121 LYS A CA 1
ATOM 989 C C . LYS A 1 121 ? -4.328 19.974 -24.487 1.00 40.06 121 LYS A C 1
ATOM 991 O O . LYS A 1 121 ? -3.945 19.932 -25.647 1.00 40.06 121 LYS A O 1
ATOM 996 N N . ASN A 1 122 ? -5.022 18.994 -23.914 1.00 33.56 122 ASN A N 1
ATOM 997 C CA . ASN A 1 122 ? -5.908 18.144 -24.708 1.00 33.56 122 ASN A CA 1
ATOM 998 C C . ASN A 1 122 ? -7.322 18.682 -24.483 1.00 33.56 122 ASN A C 1
ATOM 1000 O O . ASN A 1 122 ? -7.928 18.421 -23.446 1.00 33.56 122 ASN A O 1
ATOM 1004 N N . GLY A 1 123 ? -7.766 19.528 -25.414 1.00 37.97 123 GLY A N 1
ATOM 1005 C CA . GLY A 1 123 ? -9.168 19.897 -25.574 1.00 37.97 123 GLY A CA 1
ATOM 1006 C C . GLY A 1 123 ? -9.910 18.818 -26.363 1.00 37.97 123 GLY A C 1
ATOM 1007 O O . GLY A 1 123 ? -9.275 18.084 -27.119 1.00 37.97 123 GLY A O 1
ATOM 1008 N N . TYR A 1 124 ? -11.211 18.752 -26.078 1.00 36.03 124 TYR A N 1
ATOM 1009 C CA . TYR A 1 124 ? -12.284 17.904 -26.607 1.00 36.03 124 TYR A CA 1
ATOM 1010 C C . TYR A 1 124 ? -12.171 17.466 -28.068 1.00 36.03 124 TYR A C 1
ATOM 1012 O O . TYR A 1 124 ? -11.829 18.321 -28.915 1.00 36.03 124 TYR A O 1
#

Organism: NCBI:txid1572857

pLDDT: mean 74.59, std 21.01, range [29.34, 96.94]

Radius of gyration: 20.43 Å; chains: 1; bounding box: 42×64×40 Å

Sequence (124 aa):
MKAAEKDNKAMPMRIPPYGYNWIDGKLEINEHEAVFVKLIYQWYAYDRLTLKEIGTQLVELGARPKRTESKTWSASSIQNILKSDVYIGKFYYNRRSTQKVKGERTPKGAPKKLILTEMKKNGY

Foldseek 3Di:
DDDDDPPVLPPLDPFDQFQWDQDPSDTDGDPVRVVLLVVLCCCVPPVVDQLQVSFVVCVVVVNADRPPVDRTDDSVSSVCSVPDCVVVVDDDDPPDPDDPDPFDADPVRDGDDDPPPPDPPPDD

Secondary structure (DSSP, 8-state):
-----------SSSSPPTTEEEETTEEEE-HHHHHHHHHHHHHHHTS---HHHHHHHHHHTTPPPSSTT-SS--HHHHHHHHT-GGGGT-------------PPBPTT--B-------------

InterPro domains:
  IPR011109 DNA-binding recombinase domain [PF07508] (31-102)
  IPR011109 DNA-binding recombinase domain [PS51737] (17-124)
  IPR038109 DNA-binding recombinase domain superfamily [G3DSA:3.90.1750.20] (1-119)
  IPR050639 Site-specific recombinase resolvase [PTHR30461] (5-105)